Protein AF-A0A841UI35-F1 (afdb_monomer)

Radius of gyration: 11.91 Å; Cα contacts (8 Å, |Δi|>4): 62; chains: 1; bounding box: 30×20×26 Å

Mean predicted aligned error: 6.13 Å

InterPro domains:
  IPR025427 Protein of unknown function DUF4160 [PF13711] (10-64)

Foldseek 3Di:
DFDFLDADPNDTHTDDDDDDDDQDWDFDLPPHTHTPDGRPDDPVVVVVVRVVCVVCSVSVVVVVCVVPVD

Solvent-accessible surface area (backbone atoms only — not comparable to full-atom values): 4566 Å² total; per-residue (Å²): 134,72,64,67,77,51,72,57,97,91,43,79,44,56,64,83,91,69,99,70,96,64,84,47,74,42,66,38,72,70,97,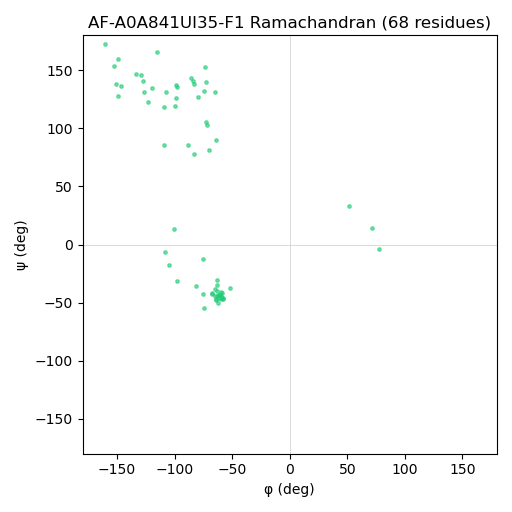51,80,40,82,72,42,76,45,89,70,51,73,70,55,52,50,54,53,47,51,53,47,62,78,39,39,68,59,52,51,52,50,47,46,67,71,69,62,122

Sequence (70 aa):
MSPTVFREDGYRFFFFSREETRMEAKFWLEPQIELARNHNLSRKQLQAIKTIIEERQNELRNAWTKHFSI

pLDDT: mean 79.32, std 9.89, range [51.06, 90.0]

Secondary structure (DSSP, 8-state):
-PPEEEEETTEEEE---S----S-EEEE-SSS-EEEEESS--HHHHHHHHHHHHHTHHHHHHHHHHHH--

Organism: NCBI:txid2755317

Structure (mmCIF, N/CA/C/O backbone):
data_AF-A0A841UI35-F1
#
_entry.id   AF-A0A841UI35-F1
#
loop_
_atom_site.group_PDB
_atom_site.id
_atom_site.type_symbol
_atom_site.label_atom_id
_atom_site.label_alt_id
_atom_site.label_comp_id
_atom_site.label_asym_id
_atom_site.label_entity_id
_atom_site.label_seq_id
_atom_site.pdbx_PDB_ins_code
_atom_site.Cartn_x
_atom_site.Cartn_y
_atom_site.Cartn_z
_atom_site.occupancy
_atom_site.B_iso_or_equiv
_atom_site.auth_seq_id
_atom_site.auth_comp_id
_atom_site.auth_asym_id
_atom_site.auth_atom_id
_atom_site.pdbx_PDB_model_num
ATOM 1 N N . MET A 1 1 ? 0.699 1.688 -21.538 1.00 52.50 1 MET A N 1
ATOM 2 C CA . MET A 1 1 ? -0.094 1.031 -20.478 1.00 52.50 1 MET A CA 1
ATOM 3 C C . MET A 1 1 ? 0.812 0.836 -19.282 1.00 52.50 1 MET A C 1
ATOM 5 O O . MET A 1 1 ? 1.854 0.219 -19.448 1.00 52.50 1 MET A O 1
ATOM 9 N N . SER A 1 2 ? 0.458 1.386 -18.124 1.00 58.88 2 SER A N 1
ATOM 10 C CA . SER A 1 2 ? 1.257 1.215 -16.907 1.00 58.88 2 SER A CA 1
ATOM 11 C C . SER A 1 2 ? 1.064 -0.198 -16.342 1.00 58.88 2 SER A C 1
ATOM 13 O O . SER A 1 2 ? -0.088 -0.648 -16.239 1.00 58.88 2 SER A O 1
ATOM 15 N N . PRO A 1 3 ? 2.143 -0.920 -15.994 1.00 73.19 3 PRO A N 1
ATOM 16 C CA . PRO A 1 3 ? 2.026 -2.242 -15.401 1.00 73.19 3 PRO A CA 1
ATOM 17 C C . PRO A 1 3 ? 1.346 -2.133 -14.039 1.00 73.19 3 PRO A C 1
ATOM 19 O O . PRO A 1 3 ? 1.670 -1.286 -13.209 1.00 73.19 3 PRO A O 1
ATOM 22 N N . THR A 1 4 ? 0.344 -2.980 -13.835 1.00 81.94 4 THR A N 1
ATOM 23 C CA . THR A 1 4 ? -0.328 -3.094 -12.538 1.00 81.94 4 THR A CA 1
ATOM 24 C C . THR A 1 4 ? 0.540 -3.939 -11.638 1.00 81.94 4 THR A C 1
ATOM 26 O O . THR A 1 4 ? 0.904 -5.037 -12.042 1.00 81.94 4 THR A O 1
ATOM 29 N N . VAL A 1 5 ? 0.855 -3.432 -10.449 1.00 82.62 5 VAL A N 1
ATOM 30 C CA . VAL A 1 5 ? 1.596 -4.214 -9.460 1.00 82.62 5 VAL A CA 1
ATOM 31 C C . VAL A 1 5 ? 0.652 -5.250 -8.866 1.00 82.62 5 VAL A C 1
ATOM 33 O O . VAL A 1 5 ? 0.915 -6.442 -8.954 1.00 82.62 5 VAL A O 1
ATOM 36 N N . PHE A 1 6 ? -0.495 -4.805 -8.345 1.00 83.88 6 PHE A N 1
ATOM 37 C CA . PHE A 1 6 ? -1.532 -5.691 -7.823 1.00 83.88 6 PHE A CA 1
ATOM 38 C C . PHE A 1 6 ? -2.895 -4.992 -7.734 1.00 83.88 6 PHE A C 1
ATOM 40 O O . PHE A 1 6 ? -3.034 -3.788 -7.983 1.00 83.88 6 PHE A O 1
ATOM 47 N N . ARG A 1 7 ? -3.926 -5.775 -7.410 1.00 84.81 7 ARG A N 1
ATOM 48 C CA . ARG A 1 7 ? -5.278 -5.298 -7.112 1.00 84.81 7 ARG A CA 1
ATOM 49 C C . ARG A 1 7 ? -5.696 -5.850 -5.760 1.00 84.81 7 ARG A C 1
ATOM 51 O O . ARG A 1 7 ? -5.567 -7.051 -5.551 1.00 84.81 7 ARG A O 1
ATOM 58 N N . GLU A 1 8 ? -6.199 -4.996 -4.884 1.00 82.44 8 GLU A N 1
ATOM 59 C CA . GLU A 1 8 ? -6.661 -5.397 -3.555 1.00 82.44 8 GLU A CA 1
ATOM 60 C C . GLU A 1 8 ? -7.851 -4.529 -3.150 1.00 82.44 8 GLU A C 1
ATOM 62 O O . GLU A 1 8 ? -7.858 -3.331 -3.423 1.00 82.44 8 GLU A O 1
ATOM 67 N N . ASP A 1 9 ? -8.887 -5.151 -2.585 1.00 76.81 9 ASP A N 1
ATOM 68 C CA . ASP A 1 9 ? -10.127 -4.489 -2.145 1.00 76.81 9 ASP A CA 1
ATOM 69 C C . ASP A 1 9 ? -10.798 -3.593 -3.217 1.00 76.81 9 A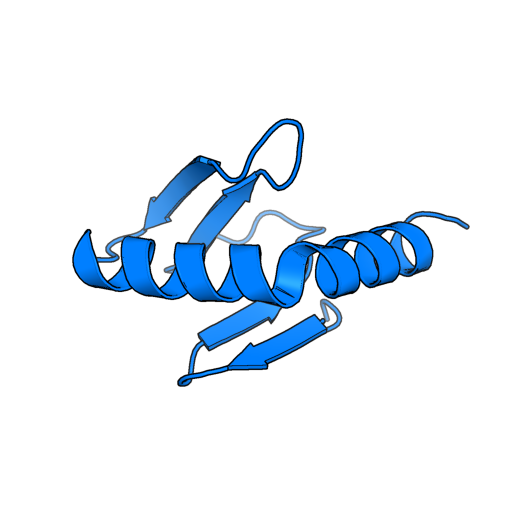SP A C 1
ATOM 71 O O . ASP A 1 9 ? -11.376 -2.548 -2.945 1.00 76.81 9 ASP A O 1
ATOM 75 N N . GLY A 1 10 ? -10.678 -3.972 -4.495 1.00 82.81 10 GLY A N 1
ATOM 76 C CA . GLY A 1 10 ? -11.187 -3.174 -5.620 1.00 82.81 10 GLY A CA 1
ATOM 77 C C . GLY A 1 10 ? -10.314 -1.969 -6.001 1.00 82.81 10 GLY A C 1
ATOM 78 O O . GLY A 1 10 ? -10.577 -1.327 -7.020 1.00 82.81 10 GLY A O 1
ATOM 79 N N . TYR A 1 11 ? -9.235 -1.701 -5.263 1.00 83.31 11 TYR A N 1
ATOM 80 C CA . TYR A 1 11 ? -8.213 -0.723 -5.622 1.00 83.31 11 TYR A CA 1
ATOM 81 C C . TYR A 1 11 ? -7.164 -1.346 -6.540 1.00 83.31 11 TYR A C 1
ATOM 83 O O . TYR A 1 11 ? -6.775 -2.509 -6.412 1.00 83.31 11 TYR A O 1
ATOM 91 N N . ARG A 1 12 ? -6.681 -0.551 -7.496 1.00 84.75 12 ARG A N 1
ATOM 92 C CA . ARG A 1 12 ? -5.620 -0.944 -8.425 1.00 84.75 12 ARG A CA 1
ATOM 93 C C . ARG A 1 12 ? -4.351 -0.175 -8.089 1.00 84.75 12 ARG A C 1
ATOM 95 O O . ARG A 1 12 ? -4.322 1.041 -8.244 1.00 84.75 12 ARG A O 1
ATOM 102 N N . PHE A 1 13 ? -3.298 -0.898 -7.728 1.00 84.25 13 PHE A N 1
ATOM 103 C CA . PHE A 1 13 ? -1.983 -0.335 -7.442 1.00 84.25 13 PHE A CA 1
ATOM 104 C C . PHE A 1 13 ? -1.081 -0.494 -8.660 1.00 84.25 13 PHE A C 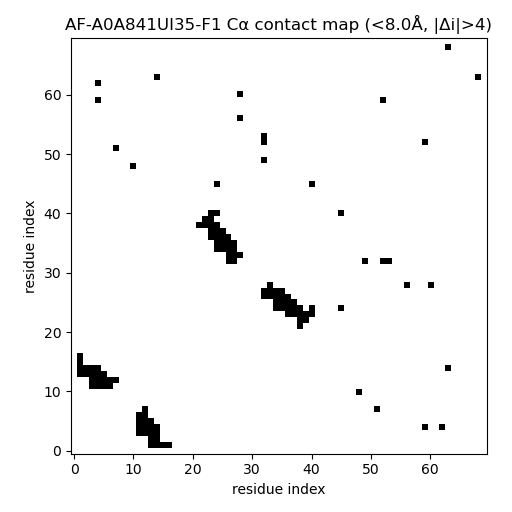1
ATOM 106 O O . PHE A 1 13 ? -0.934 -1.585 -9.219 1.00 84.25 13 PHE A O 1
ATOM 113 N N . PHE A 1 14 ? -0.498 0.607 -9.116 1.00 81.50 14 PHE A N 1
ATOM 114 C CA . PHE A 1 14 ? 0.371 0.633 -10.285 1.00 81.50 14 PHE A CA 1
ATOM 115 C C . PHE A 1 14 ? 1.375 1.778 -10.178 1.00 81.50 14 PHE A C 1
ATOM 117 O O . PHE A 1 14 ? 1.104 2.787 -9.526 1.00 81.50 14 PHE A O 1
ATOM 124 N N . PHE A 1 15 ? 2.529 1.625 -10.825 1.00 77.00 15 PHE A N 1
ATOM 125 C CA . PHE A 1 15 ? 3.522 2.691 -10.887 1.00 77.00 15 PHE A CA 1
ATOM 126 C C . PHE A 1 15 ? 3.184 3.667 -12.007 1.00 77.00 15 PHE A C 1
ATOM 128 O O . PHE A 1 15 ? 2.753 3.286 -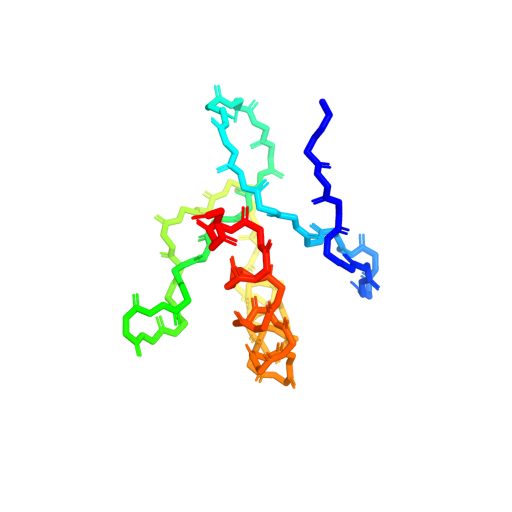13.099 1.00 77.00 15 PHE A O 1
ATOM 135 N N . PHE A 1 16 ? 3.339 4.949 -11.707 1.00 68.62 16 PHE A N 1
ATOM 136 C CA . PHE A 1 16 ? 2.931 6.033 -12.581 1.00 68.62 16 PHE A CA 1
ATOM 137 C C . PHE A 1 16 ? 4.150 6.571 -13.333 1.00 68.62 16 PHE A C 1
ATOM 139 O O . PHE A 1 16 ? 5.074 7.077 -12.706 1.00 68.62 16 PHE A O 1
ATOM 146 N N . SER A 1 17 ? 4.148 6.492 -14.665 1.00 61.94 17 SER A N 1
ATOM 147 C CA . SER A 1 17 ? 5.219 7.066 -15.504 1.00 61.94 17 SER A CA 1
ATOM 148 C C . SER A 1 17 ? 4.782 8.311 -16.286 1.00 61.94 17 SER A C 1
ATOM 150 O O . SER A 1 17 ? 5.610 8.920 -16.954 1.00 61.94 17 SER A 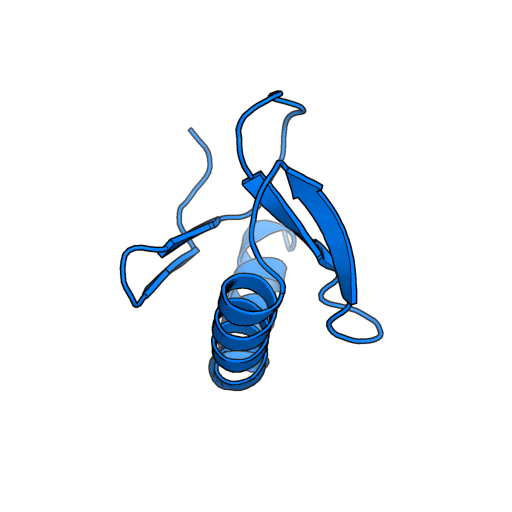O 1
ATOM 152 N N . ARG A 1 18 ? 3.493 8.692 -16.262 1.00 60.19 18 ARG A N 1
ATOM 153 C CA . ARG A 1 18 ? 2.963 9.789 -17.093 1.00 60.19 18 ARG A CA 1
ATOM 154 C C . ARG A 1 18 ? 1.803 10.508 -16.404 1.00 60.19 18 ARG A C 1
ATOM 156 O O . ARG A 1 18 ? 0.864 9.840 -15.997 1.00 60.19 18 ARG A O 1
ATOM 163 N N . GLU A 1 19 ? 1.865 11.838 -16.289 1.00 57.66 19 GLU A N 1
ATOM 164 C CA . GLU A 1 19 ? 0.837 12.684 -15.657 1.00 57.66 19 GLU A CA 1
ATOM 165 C C . GLU A 1 19 ? -0.519 12.667 -16.376 1.00 57.66 19 GLU A C 1
ATOM 167 O O . GLU A 1 19 ? -0.780 13.479 -17.255 1.00 57.66 19 GLU A O 1
ATOM 172 N N . GLU A 1 20 ? -1.397 11.740 -15.985 1.00 58.91 20 GLU A N 1
ATOM 173 C CA . GLU A 1 20 ? -2.834 11.793 -16.279 1.00 58.91 20 GLU A CA 1
ATOM 174 C C . GLU A 1 20 ? -3.617 12.336 -15.074 1.00 58.91 20 GLU A C 1
ATOM 176 O O . GLU A 1 20 ? -3.368 11.972 -13.923 1.00 58.91 20 GLU A O 1
ATOM 181 N N . THR A 1 21 ? -4.588 13.210 -15.339 1.00 56.66 21 THR A N 1
ATOM 182 C CA . THR A 1 21 ? -5.507 13.745 -14.327 1.00 56.66 21 THR A CA 1
ATOM 183 C C . THR A 1 21 ? -6.707 12.809 -14.206 1.00 56.66 21 THR A C 1
ATOM 185 O O . THR A 1 21 ? -7.725 13.004 -14.868 1.00 56.66 21 THR A O 1
ATOM 188 N N . ARG A 1 22 ? -6.594 11.765 -13.382 1.00 62.38 22 ARG A N 1
ATOM 189 C CA . ARG A 1 22 ? -7.721 10.902 -12.997 1.00 62.38 22 ARG A CA 1
ATOM 190 C C . ARG A 1 22 ? -8.007 11.020 -11.499 1.00 62.38 22 ARG A C 1
ATOM 192 O O . ARG A 1 22 ? -7.221 11.582 -10.737 1.00 62.38 22 ARG A O 1
ATOM 199 N N . MET A 1 23 ? -9.172 10.521 -11.080 1.00 65.88 23 MET A N 1
ATOM 200 C CA . MET A 1 23 ? -9.567 10.463 -9.670 1.00 65.88 23 MET A CA 1
ATOM 201 C C . MET A 1 23 ? -8.724 9.419 -8.919 1.00 65.88 23 MET A C 1
ATOM 203 O O . MET A 1 23 ? -9.137 8.273 -8.767 1.00 65.88 23 MET A O 1
ATOM 207 N N . GLU A 1 24 ? -7.512 9.800 -8.517 1.00 73.44 24 GLU A N 1
ATOM 208 C CA . GLU A 1 24 ? -6.487 8.897 -7.984 1.00 73.44 24 GLU A CA 1
ATOM 209 C C . GLU A 1 24 ? -5.853 9.465 -6.702 1.00 73.44 24 GLU A C 1
ATOM 211 O O . GLU A 1 24 ? -5.677 10.678 -6.564 1.00 73.44 24 GLU A O 1
ATOM 216 N N . ALA A 1 25 ? -5.469 8.596 -5.761 1.00 80.75 25 ALA A N 1
ATOM 217 C CA . ALA A 1 25 ? -4.562 8.970 -4.675 1.00 80.75 25 ALA A CA 1
ATOM 218 C C . ALA A 1 25 ? -3.136 8.538 -5.008 1.00 80.75 25 ALA A C 1
ATOM 220 O O . ALA A 1 25 ? -2.901 7.417 -5.455 1.00 80.75 25 ALA A O 1
ATOM 221 N N . LYS A 1 26 ? -2.182 9.431 -4.756 1.00 83.12 26 LYS A N 1
ATOM 222 C CA . LYS A 1 26 ? -0.750 9.173 -4.888 1.00 83.12 26 LYS A CA 1
ATOM 223 C C . LYS A 1 26 ? -0.144 9.067 -3.502 1.00 83.12 26 LYS A C 1
ATOM 225 O O . LYS A 1 26 ? -0.355 9.957 -2.681 1.00 83.12 26 LYS A O 1
ATOM 230 N N . PHE A 1 27 ? 0.635 8.019 -3.283 1.00 83.12 27 PHE A N 1
ATOM 231 C CA . PHE A 1 27 ? 1.373 7.795 -2.049 1.00 83.12 27 PHE A CA 1
ATOM 232 C C . PHE A 1 27 ? 2.867 7.729 -2.357 1.00 83.12 27 PHE A C 1
ATOM 234 O O . PHE A 1 27 ? 3.276 7.074 -3.317 1.00 83.12 27 PHE A O 1
ATOM 241 N N . TRP A 1 28 ? 3.667 8.414 -1.549 1.00 84.62 28 TRP A N 1
ATOM 242 C CA . TRP A 1 28 ? 5.104 8.199 -1.473 1.00 84.62 28 TRP A CA 1
ATOM 243 C C . TRP A 1 28 ? 5.364 6.884 -0.750 1.00 84.62 28 TRP A C 1
ATOM 245 O O . TRP A 1 28 ? 4.653 6.567 0.195 1.00 84.62 28 TRP A O 1
ATOM 255 N N . LEU A 1 29 ? 6.343 6.111 -1.216 1.00 79.88 29 LEU A N 1
ATOM 256 C CA . LEU A 1 29 ? 6.765 4.855 -0.583 1.00 79.88 29 LEU A CA 1
ATOM 257 C C . LEU A 1 29 ? 7.992 5.039 0.316 1.00 79.88 29 LEU A C 1
ATOM 259 O O . LEU A 1 29 ? 8.121 4.341 1.316 1.00 79.88 29 LEU A O 1
ATOM 263 N N . GLU A 1 30 ? 8.875 5.979 -0.020 1.00 75.19 30 GLU A N 1
ATOM 264 C CA . GLU A 1 30 ? 10.083 6.286 0.746 1.00 75.19 30 GLU A CA 1
ATOM 265 C C . GLU A 1 30 ? 10.170 7.796 1.015 1.00 75.19 30 GLU A C 1
ATOM 267 O O . GLU A 1 30 ? 9.759 8.587 0.160 1.00 75.19 30 GLU A O 1
ATOM 272 N N . PRO A 1 31 ? 10.709 8.217 2.179 1.00 76.06 31 PRO A N 1
ATOM 273 C CA . PRO A 1 31 ? 11.224 7.389 3.284 1.00 76.06 31 PRO A CA 1
ATOM 274 C C . PRO A 1 31 ? 10.138 6.725 4.156 1.00 76.06 31 PRO A C 1
ATOM 276 O O . PRO A 1 31 ? 10.449 5.832 4.937 1.00 76.06 31 PRO A O 1
ATOM 279 N N . GLN A 1 32 ? 8.875 7.134 4.023 1.00 81.25 32 GLN A N 1
ATOM 280 C CA . GLN A 1 32 ? 7.718 6.550 4.709 1.00 81.25 32 GLN A CA 1
ATOM 281 C C . GLN A 1 32 ? 6.466 6.680 3.836 1.00 81.25 32 GLN A C 1
ATOM 283 O O . GLN A 1 32 ? 6.420 7.540 2.953 1.00 81.25 32 GLN A O 1
ATOM 288 N N . ILE A 1 33 ? 5.443 5.859 4.102 1.00 84.69 33 ILE A N 1
ATOM 289 C CA . ILE A 1 33 ? 4.199 5.896 3.330 1.00 84.69 33 ILE A CA 1
ATOM 290 C C . ILE A 1 33 ? 3.399 7.155 3.669 1.00 84.69 33 ILE A C 1
ATOM 292 O O . ILE A 1 33 ? 2.732 7.228 4.706 1.00 84.69 33 ILE A O 1
ATOM 296 N N . GLU A 1 34 ? 3.447 8.137 2.769 1.00 85.06 34 GLU A N 1
ATOM 297 C CA . GLU A 1 34 ? 2.781 9.430 2.924 1.00 85.06 34 GLU A CA 1
ATOM 298 C C . GLU A 1 34 ? 1.902 9.763 1.717 1.00 85.06 34 GLU A C 1
ATOM 300 O O . GLU A 1 34 ? 2.250 9.510 0.566 1.00 85.06 34 GLU A O 1
ATOM 305 N N . LEU A 1 35 ? 0.736 10.348 1.977 1.00 85.81 35 LEU A N 1
ATOM 306 C CA . LEU A 1 35 ? -0.195 10.777 0.942 1.00 85.81 35 LEU A CA 1
ATOM 307 C C . LEU A 1 35 ? 0.339 12.021 0.219 1.00 85.81 35 LEU A C 1
ATOM 309 O O . LEU A 1 35 ? 0.251 13.132 0.730 1.00 85.81 35 LEU A O 1
ATOM 313 N N . ALA A 1 36 ? 0.829 11.837 -1.003 1.00 84.62 36 ALA A N 1
ATOM 314 C CA . ALA A 1 36 ? 1.331 12.906 -1.859 1.00 84.62 36 ALA A CA 1
ATOM 315 C C . ALA A 1 36 ? 0.198 13.741 -2.471 1.00 84.62 36 ALA A C 1
ATOM 317 O O . ALA A 1 36 ? 0.279 14.963 -2.576 1.00 84.62 36 ALA A O 1
ATOM 318 N N . ARG A 1 37 ? -0.862 13.070 -2.934 1.00 81.94 37 ARG A N 1
ATOM 319 C CA . ARG A 1 37 ? -1.997 13.724 -3.593 1.00 81.94 37 ARG A CA 1
ATOM 320 C C . ARG A 1 37 ? -3.258 12.918 -3.367 1.00 81.94 37 ARG A C 1
ATOM 322 O O . ARG A 1 37 ? -3.240 11.700 -3.495 1.00 81.94 37 ARG A O 1
ATOM 329 N N . ASN A 1 38 ? -4.357 13.601 -3.086 1.00 82.56 38 ASN A N 1
ATOM 330 C CA . ASN A 1 38 ? -5.667 12.986 -2.951 1.00 82.56 38 ASN A CA 1
ATOM 331 C C . ASN A 1 38 ? -6.650 13.639 -3.917 1.00 82.56 38 ASN A C 1
ATOM 333 O O . ASN A 1 38 ? -6.872 14.846 -3.842 1.00 82.56 38 ASN A O 1
ATOM 337 N N . HIS A 1 39 ? -7.259 12.842 -4.788 1.00 75.94 39 HIS A N 1
ATOM 338 C CA . HIS A 1 39 ? -8.324 13.284 -5.672 1.00 75.94 39 HIS A CA 1
ATOM 339 C C . HIS A 1 39 ? -9.651 12.660 -5.214 1.00 75.94 39 HIS A C 1
ATOM 341 O O . HIS A 1 39 ? -10.083 11.622 -5.709 1.00 75.94 39 HIS A O 1
ATOM 347 N N . ASN A 1 40 ? -10.306 13.325 -4.256 1.00 79.06 40 ASN A N 1
ATOM 348 C CA . ASN A 1 40 ? -11.666 13.020 -3.794 1.00 79.06 40 ASN A CA 1
ATOM 349 C C . ASN A 1 40 ? -11.862 11.727 -2.968 1.00 79.06 40 ASN A C 1
ATOM 351 O O . ASN A 1 40 ? -13.004 11.316 -2.765 1.00 79.06 40 ASN A O 1
ATOM 355 N N . LEU A 1 41 ? -10.796 11.096 -2.461 1.00 81.81 41 LEU A N 1
ATOM 356 C CA . LEU A 1 41 ? -10.912 9.945 -1.557 1.00 81.81 41 LEU A CA 1
ATOM 357 C C . LEU A 1 41 ? -11.107 10.401 -0.108 1.00 81.81 41 LEU A C 1
ATOM 359 O O . LEU A 1 41 ? -10.496 11.364 0.365 1.00 81.81 41 LEU A O 1
ATOM 363 N N . SER A 1 42 ? -11.962 9.684 0.617 1.00 87.06 42 SER A N 1
ATOM 364 C CA . SER A 1 42 ? -12.218 9.945 2.034 1.00 87.06 42 SER A CA 1
ATOM 365 C C . SER A 1 42 ? -11.046 9.494 2.905 1.00 87.06 42 SER A C 1
ATOM 367 O O . SER A 1 42 ? -10.373 8.515 2.589 1.00 87.06 42 SER A O 1
ATOM 369 N N . ARG A 1 43 ? -10.858 10.123 4.075 1.00 85.19 43 ARG A N 1
ATOM 370 C CA . ARG A 1 43 ? -9.813 9.72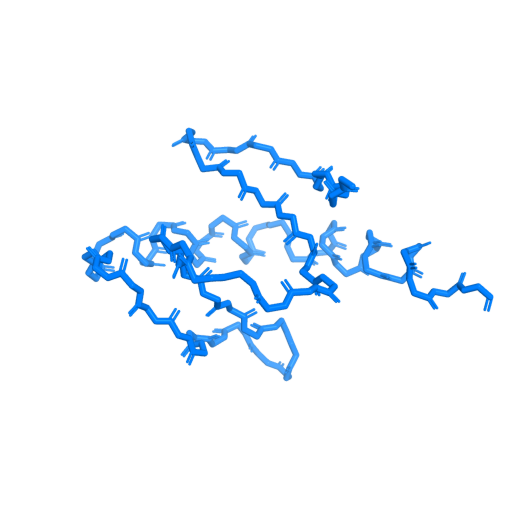4 5.045 1.00 85.19 43 ARG A CA 1
ATOM 371 C C . ARG A 1 43 ? -9.851 8.231 5.393 1.00 85.19 43 ARG A C 1
ATOM 373 O O . ARG A 1 43 ? -8.801 7.616 5.494 1.00 85.19 43 ARG A O 1
ATOM 380 N N . LYS A 1 44 ? -11.046 7.637 5.506 1.00 87.88 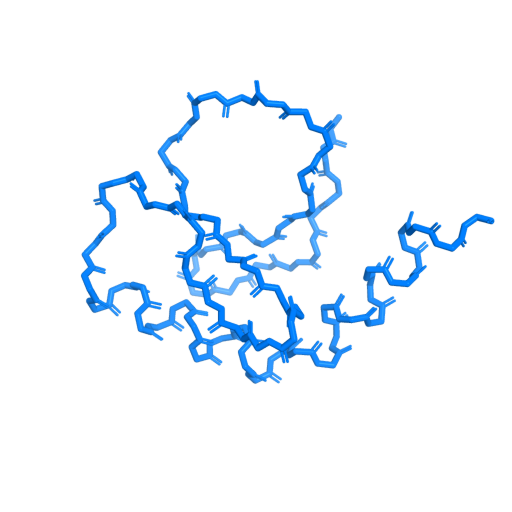44 LYS A N 1
ATOM 381 C CA . LYS A 1 44 ? -11.214 6.191 5.740 1.00 87.88 44 LYS A CA 1
ATOM 382 C C . LYS A 1 44 ? -10.636 5.337 4.607 1.00 87.88 44 LYS A C 1
ATOM 384 O O . LYS A 1 44 ? -9.950 4.362 4.879 1.00 87.88 44 LYS A O 1
ATOM 389 N N . GLN A 1 45 ? -10.882 5.724 3.354 1.00 86.62 45 GLN A N 1
ATOM 390 C CA . GLN A 1 45 ? -10.340 5.023 2.186 1.00 86.62 45 GLN A CA 1
ATOM 391 C C . GLN A 1 45 ? -8.825 5.183 2.122 1.00 86.62 45 GLN A C 1
ATOM 393 O O . GLN A 1 45 ? -8.118 4.211 1.905 1.00 86.62 45 GLN A O 1
ATOM 398 N N . LEU A 1 46 ? -8.322 6.391 2.383 1.00 86.94 46 LEU A N 1
ATOM 399 C CA . LEU A 1 46 ? -6.885 6.650 2.452 1.00 86.94 46 LEU A CA 1
ATOM 400 C C . LEU A 1 46 ? -6.203 5.796 3.524 1.00 86.94 46 LEU A C 1
ATOM 402 O O . LEU A 1 46 ? -5.133 5.266 3.266 1.00 86.94 46 LEU A O 1
ATOM 406 N N . GLN A 1 47 ? -6.827 5.636 4.695 1.00 88.56 47 GLN A N 1
ATOM 407 C CA . GLN A 1 47 ? -6.316 4.781 5.763 1.00 88.56 47 GLN A CA 1
ATOM 408 C C . GLN A 1 47 ? -6.273 3.310 5.330 1.00 88.56 47 GLN A C 1
ATOM 410 O O . GLN A 1 47 ? -5.245 2.671 5.507 1.00 88.56 47 GLN A O 1
ATOM 415 N N . ALA A 1 48 ? -7.347 2.799 4.718 1.00 88.75 48 ALA A N 1
ATOM 416 C CA . ALA A 1 48 ? -7.401 1.424 4.216 1.00 88.75 48 ALA A CA 1
ATOM 417 C C . ALA A 1 48 ? -6.335 1.171 3.137 1.00 88.75 48 ALA A C 1
ATOM 419 O O . ALA A 1 48 ? -5.587 0.202 3.215 1.00 88.75 48 ALA A O 1
ATOM 420 N N . ILE A 1 49 ? -6.207 2.093 2.178 1.00 87.12 49 ILE A N 1
ATOM 421 C CA . ILE A 1 49 ? -5.167 2.050 1.147 1.00 87.12 49 ILE A CA 1
ATOM 422 C C . ILE A 1 49 ? -3.779 2.085 1.793 1.00 87.12 49 ILE A C 1
ATOM 424 O O . ILE A 1 49 ? -2.914 1.310 1.407 1.00 87.12 49 ILE A O 1
ATOM 428 N N . LYS A 1 50 ? -3.563 2.952 2.788 1.00 87.69 50 LYS A N 1
ATOM 429 C CA . LYS A 1 50 ? -2.288 3.039 3.504 1.00 87.69 50 LYS A CA 1
ATOM 430 C C . LYS A 1 50 ? -1.939 1.708 4.172 1.00 87.69 50 LYS A C 1
ATOM 432 O O . LYS A 1 50 ? -0.831 1.232 3.971 1.00 87.69 50 LYS A O 1
ATOM 437 N N . THR A 1 51 ? -2.884 1.088 4.878 1.00 89.88 51 THR A N 1
ATOM 438 C CA . THR A 1 51 ? -2.693 -0.228 5.505 1.00 89.88 51 THR A CA 1
ATOM 439 C C . THR A 1 51 ? -2.308 -1.288 4.475 1.00 89.88 51 THR A C 1
ATOM 441 O O . THR A 1 51 ? -1.316 -1.977 4.673 1.00 89.88 51 THR A O 1
ATOM 444 N N . ILE A 1 52 ? -2.999 -1.339 3.333 1.00 89.12 52 ILE A N 1
ATOM 445 C CA . ILE A 1 52 ? -2.663 -2.246 2.225 1.00 89.12 52 ILE A CA 1
ATOM 446 C C . ILE A 1 52 ? -1.232 -2.008 1.715 1.00 89.12 52 ILE A C 1
ATOM 448 O O . ILE A 1 52 ? -0.465 -2.951 1.519 1.00 8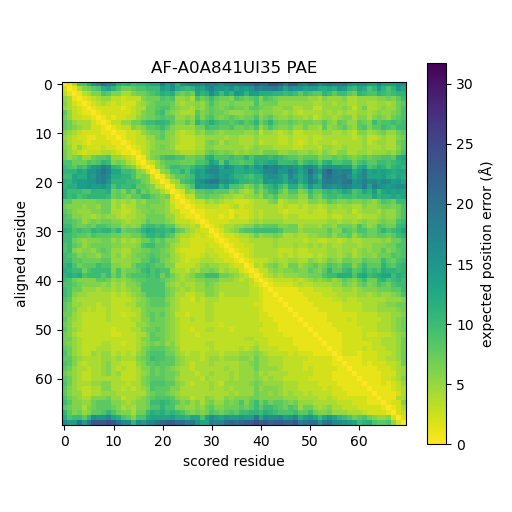9.12 52 ILE A O 1
ATOM 452 N N . ILE A 1 53 ? -0.848 -0.743 1.503 1.00 87.19 53 ILE A N 1
ATOM 453 C CA . ILE A 1 53 ? 0.507 -0.384 1.062 1.00 87.19 53 ILE A CA 1
ATOM 454 C C . ILE A 1 53 ? 1.535 -0.784 2.126 1.00 87.19 53 ILE A C 1
ATOM 456 O O . ILE A 1 53 ? 2.588 -1.284 1.754 1.00 87.19 53 ILE A O 1
ATOM 460 N N . GLU A 1 54 ? 1.247 -0.599 3.417 1.00 88.00 54 GLU A N 1
ATOM 461 C CA . GLU A 1 54 ? 2.121 -0.999 4.529 1.00 88.00 54 GLU A CA 1
ATOM 462 C C . GLU A 1 54 ? 2.305 -2.525 4.575 1.00 88.00 54 GLU A C 1
ATOM 464 O O . GLU A 1 54 ? 3.438 -3.007 4.601 1.00 88.00 54 GLU A O 1
ATOM 469 N N . GLU A 1 55 ? 1.219 -3.298 4.487 1.00 90.00 55 GLU A N 1
ATOM 470 C CA . GLU A 1 55 ? 1.261 -4.767 4.463 1.00 90.00 55 GLU A CA 1
ATOM 471 C C . GLU A 1 55 ? 2.007 -5.309 3.234 1.00 90.00 55 GLU A C 1
ATOM 473 O O . GLU A 1 55 ? 2.727 -6.308 3.310 1.00 90.00 55 GLU A O 1
ATOM 478 N N . ARG A 1 56 ? 1.880 -4.628 2.090 1.00 88.12 56 ARG A N 1
ATOM 479 C CA . ARG A 1 56 ? 2.519 -4.996 0.817 1.00 88.12 56 ARG A CA 1
ATOM 480 C C . ARG A 1 56 ? 3.771 -4.174 0.510 1.00 88.12 56 ARG A C 1
ATOM 482 O O . ARG A 1 56 ? 4.261 -4.228 -0.619 1.00 88.12 56 ARG A O 1
ATOM 489 N N . GLN A 1 57 ? 4.327 -3.438 1.474 1.00 85.44 57 GLN A N 1
ATOM 490 C CA . GLN A 1 57 ? 5.419 -2.489 1.222 1.00 85.44 57 GLN A CA 1
ATOM 491 C C . GLN A 1 57 ? 6.646 -3.188 0.632 1.00 85.44 57 GLN A C 1
ATOM 493 O O . GLN A 1 57 ? 7.269 -2.680 -0.301 1.00 85.44 57 GLN A O 1
ATOM 498 N N . ASN A 1 58 ? 6.973 -4.377 1.143 1.00 86.19 58 ASN A N 1
ATOM 499 C CA . ASN A 1 58 ? 8.078 -5.184 0.628 1.00 86.19 58 ASN A CA 1
ATOM 500 C C . ASN A 1 58 ? 7.868 -5.583 -0.840 1.00 86.19 58 ASN A C 1
ATOM 502 O O . ASN A 1 58 ? 8.794 -5.465 -1.641 1.00 86.19 58 ASN A O 1
ATOM 506 N N . GLU A 1 59 ? 6.655 -6.000 -1.206 1.00 87.00 59 GLU A N 1
ATOM 507 C CA . GLU A 1 59 ? 6.315 -6.376 -2.583 1.00 87.00 59 GLU A CA 1
ATOM 508 C C . GLU A 1 59 ? 6.350 -5.164 -3.513 1.00 87.00 59 GLU A C 1
ATOM 510 O O . GLU A 1 59 ? 6.905 -5.243 -4.608 1.00 87.00 59 GLU A O 1
ATOM 515 N N . LEU A 1 60 ? 5.831 -4.018 -3.062 1.00 84.88 60 LEU A N 1
ATOM 516 C CA . LEU A 1 60 ? 5.919 -2.756 -3.794 1.00 84.88 60 LEU A CA 1
ATOM 517 C C . LEU A 1 60 ? 7.369 -2.337 -4.016 1.00 84.88 60 LEU A C 1
ATOM 519 O O . LEU A 1 60 ? 7.717 -1.955 -5.128 1.00 84.88 60 LEU A O 1
ATOM 523 N N . ARG A 1 61 ? 8.230 -2.451 -3.002 1.00 84.38 61 ARG A N 1
ATOM 524 C CA . ARG A 1 61 ? 9.653 -2.120 -3.129 1.00 84.38 61 ARG A CA 1
ATOM 525 C C . ARG A 1 61 ? 10.361 -3.062 -4.097 1.00 84.38 61 ARG A C 1
ATOM 527 O O . ARG A 1 61 ? 11.086 -2.600 -4.969 1.00 84.38 61 ARG A O 1
ATOM 534 N N . ASN A 1 62 ? 10.101 -4.365 -4.006 1.00 86.25 62 ASN A N 1
ATOM 535 C CA . ASN A 1 62 ? 10.664 -5.359 -4.920 1.00 86.25 62 ASN A CA 1
ATOM 536 C C . ASN A 1 62 ? 10.191 -5.128 -6.365 1.00 86.25 62 ASN A C 1
ATOM 538 O O . ASN A 1 62 ? 10.988 -5.144 -7.302 1.00 86.25 62 ASN A O 1
ATOM 542 N N . ALA A 1 63 ? 8.899 -4.852 -6.554 1.00 85.12 63 ALA A N 1
ATOM 543 C CA . ALA A 1 63 ? 8.337 -4.515 -7.854 1.00 85.12 63 ALA A CA 1
ATOM 544 C C . ALA A 1 63 ? 8.892 -3.190 -8.391 1.00 85.12 63 AL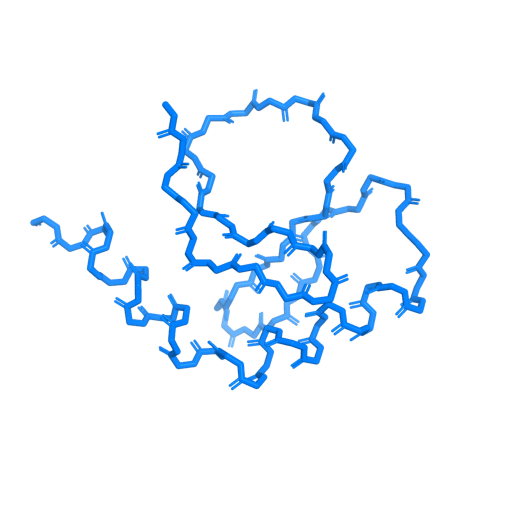A A C 1
ATOM 546 O O . ALA A 1 63 ? 9.171 -3.103 -9.582 1.00 85.12 63 ALA A O 1
ATOM 547 N N . TRP A 1 64 ? 9.095 -2.184 -7.535 1.00 82.31 64 TRP A N 1
ATOM 548 C CA . TRP A 1 64 ? 9.715 -0.909 -7.895 1.00 82.31 64 TRP A CA 1
ATOM 549 C C . TRP A 1 64 ? 11.153 -1.110 -8.363 1.00 82.31 64 TRP A C 1
ATOM 551 O O . TRP A 1 64 ? 11.498 -0.676 -9.458 1.00 82.31 64 TRP A O 1
ATOM 561 N N . THR A 1 65 ? 11.968 -1.835 -7.590 1.00 82.62 65 THR A N 1
ATOM 562 C CA . THR A 1 65 ? 13.333 -2.194 -7.987 1.00 82.62 65 THR A CA 1
ATOM 563 C C . THR A 1 65 ? 13.321 -2.966 -9.298 1.00 82.62 65 THR A C 1
ATOM 565 O O . THR A 1 65 ? 14.039 -2.586 -10.203 1.00 82.62 65 THR A O 1
ATOM 568 N N . LYS A 1 66 ? 12.462 -3.971 -9.490 1.00 82.75 66 LYS A N 1
ATOM 569 C CA . LYS A 1 66 ? 12.362 -4.672 -10.786 1.00 82.75 66 LYS A CA 1
ATOM 570 C C . LYS A 1 66 ? 11.907 -3.776 -11.942 1.00 82.75 66 LYS A C 1
ATOM 572 O O . LYS A 1 66 ? 12.248 -4.052 -13.085 1.00 82.75 66 LYS A O 1
ATOM 577 N N . HIS A 1 67 ? 11.098 -2.756 -11.666 1.00 78.62 67 HIS A N 1
ATOM 578 C CA . HIS A 1 67 ? 10.558 -1.863 -12.688 1.00 78.62 67 HIS A CA 1
ATOM 579 C C . HIS A 1 67 ? 11.549 -0.764 -13.102 1.00 78.62 67 HIS A C 1
ATOM 581 O O . HIS A 1 67 ? 11.581 -0.402 -14.274 1.00 78.62 67 HIS A O 1
ATOM 587 N N . PHE A 1 68 ? 12.347 -0.249 -12.159 1.00 73.19 68 PHE A N 1
ATOM 588 C CA . PHE A 1 68 ? 13.309 0.843 -12.376 1.00 73.19 68 PHE A CA 1
ATOM 589 C C . PHE A 1 68 ? 14.777 0.400 -12.449 1.00 73.19 68 PHE A C 1
ATOM 591 O O . PHE A 1 68 ? 15.601 1.159 -12.948 1.00 73.19 68 PHE A O 1
ATOM 598 N N . SER A 1 69 ? 15.122 -0.798 -11.973 1.00 62.53 69 SER A N 1
ATOM 599 C CA . SER A 1 69 ? 16.457 -1.389 -12.116 1.00 62.53 69 SER A CA 1
ATOM 600 C C . SER A 1 69 ? 16.555 -2.061 -13.486 1.00 62.53 69 SER A C 1
ATOM 602 O O . SER A 1 69 ? 16.410 -3.277 -13.609 1.00 62.53 69 SER A O 1
ATOM 604 N N . ILE A 1 70 ? 16.742 -1.227 -14.509 1.00 51.06 70 ILE A N 1
ATOM 605 C CA . ILE A 1 70 ? 17.317 -1.602 -15.807 1.00 51.06 70 ILE A CA 1
ATOM 606 C C . ILE A 1 70 ? 18.838 -1.531 -15.710 1.00 51.06 70 ILE A C 1
ATOM 608 O O . ILE A 1 70 ? 19.334 -0.564 -15.089 1.00 51.06 70 ILE A O 1
#